Protein AF-A0A2E2XF74-F1 (afdb_monomer_lite)

pLDDT: mean 92.45, std 3.07, range [71.88, 97.12]

Secondary structure (DSSP, 8-state):
---SPPHHHHHHHHHHHHHHHHH--HHHHHHHHTSSSS--HHHHHHHHHTTGGGTTS-GGGTS----HHHHHHHHHHHT-

Structure (mmCIF, N/CA/C/O backbone):
data_AF-A0A2E2XF74-F1
#
_entry.id   AF-A0A2E2XF74-F1
#
loop_
_atom_site.group_PDB
_atom_site.id
_atom_site.type_symbol
_atom_site.label_atom_id
_atom_site.label_alt_id
_atom_site.label_comp_id
_atom_site.label_asym_id
_atom_site.label_entity_id
_atom_site.label_seq_id
_atom_site.pdbx_PDB_ins_code
_atom_site.Cartn_x
_atom_site.Cartn_y
_atom_site.Cartn_z
_atom_site.occupancy
_atom_site.B_iso_or_equiv
_atom_site.auth_seq_id
_atom_site.auth_comp_id
_atom_site.auth_asym_id
_atom_site.auth_atom_id
_atom_site.pdbx_PDB_model_num
ATOM 1 N N . MET A 1 1 ? -7.001 11.135 27.445 1.00 71.88 1 MET A N 1
ATOM 2 C CA . MET A 1 1 ? -7.297 11.016 26.007 1.00 71.88 1 MET A CA 1
ATOM 3 C C . MET A 1 1 ? -6.007 10.585 25.353 1.00 71.88 1 MET A C 1
ATOM 5 O O . MET A 1 1 ? -5.000 11.237 25.603 1.00 71.88 1 MET A O 1
ATOM 9 N N . ASP A 1 2 ? -6.026 9.457 24.659 1.00 85.56 2 ASP A N 1
ATOM 10 C CA . ASP A 1 2 ? -4.866 8.917 23.957 1.00 85.56 2 ASP A CA 1
ATOM 11 C C . ASP A 1 2 ? -5.044 9.202 22.463 1.00 85.56 2 ASP A C 1
ATOM 13 O O . ASP A 1 2 ? -6.129 8.987 21.926 1.00 85.56 2 ASP A O 1
ATOM 17 N N . PHE A 1 3 ? -4.013 9.764 21.839 1.00 88.44 3 PHE A N 1
ATOM 18 C CA . PHE A 1 3 ? -3.988 10.135 20.421 1.00 88.44 3 PHE A CA 1
ATOM 19 C C . PHE A 1 3 ? -2.966 9.303 19.638 1.00 88.44 3 PHE A C 1
ATOM 21 O O . PHE A 1 3 ? -2.628 9.640 18.505 1.00 88.44 3 PHE A O 1
ATOM 28 N N . THR A 1 4 ? -2.416 8.260 20.259 1.00 92.12 4 THR A N 1
ATOM 29 C CA . THR A 1 4 ? -1.487 7.345 19.606 1.00 92.12 4 THR A CA 1
ATOM 30 C C . THR A 1 4 ? -2.236 6.342 18.734 1.00 92.12 4 THR A C 1
ATOM 32 O O . THR A 1 4 ? -3.397 6.015 18.978 1.00 92.12 4 THR A O 1
ATOM 35 N N . PHE A 1 5 ? -1.565 5.872 17.683 1.00 92.56 5 PHE A N 1
ATOM 36 C CA . PHE A 1 5 ? -2.073 4.777 16.866 1.00 92.56 5 PHE A CA 1
ATOM 37 C C . PHE A 1 5 ? -1.992 3.461 17.632 1.00 92.56 5 PHE A C 1
ATOM 39 O O . PHE A 1 5 ? -1.044 3.218 18.385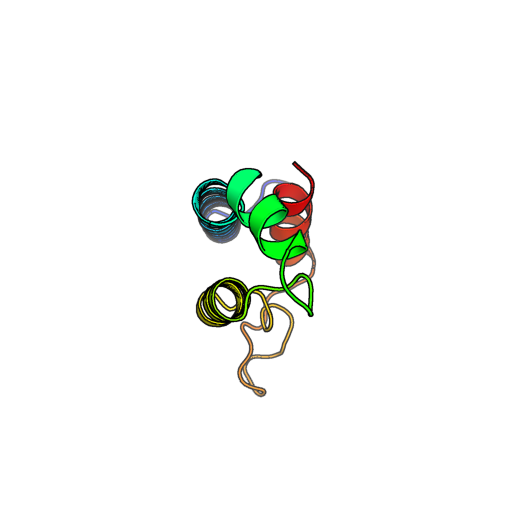 1.00 92.56 5 PHE A O 1
ATOM 46 N N . THR A 1 6 ? -2.966 2.595 17.378 1.00 93.75 6 THR A N 1
ATOM 47 C CA . THR A 1 6 ? -2.975 1.227 17.904 1.00 93.75 6 THR A CA 1
ATOM 48 C C . THR A 1 6 ? -1.784 0.420 17.377 1.00 93.75 6 THR A C 1
ATOM 50 O O . THR A 1 6 ? -1.135 0.796 16.400 1.00 93.75 6 THR A O 1
ATOM 53 N N . GLU A 1 7 ? -1.478 -0.699 18.030 1.00 93.81 7 GLU A N 1
ATOM 54 C CA . GLU A 1 7 ? -0.395 -1.592 17.602 1.00 93.81 7 GLU A CA 1
ATOM 55 C C . GLU A 1 7 ? -0.640 -2.146 16.189 1.00 93.81 7 GLU A C 1
ATOM 57 O O . GLU A 1 7 ? 0.255 -2.084 15.350 1.00 93.81 7 GLU A O 1
ATOM 62 N N . ASP A 1 8 ? -1.874 -2.557 15.884 1.00 90.81 8 ASP A N 1
ATOM 63 C CA . ASP A 1 8 ? -2.262 -3.053 14.555 1.00 90.81 8 ASP A CA 1
ATOM 64 C C . ASP A 1 8 ? -2.067 -1.992 13.464 1.00 90.81 8 ASP A C 1
ATOM 66 O O . ASP A 1 8 ? -1.530 -2.270 12.392 1.00 90.81 8 ASP A O 1
ATOM 70 N N . GLN A 1 9 ? -2.428 -0.743 13.759 1.00 92.31 9 GLN A N 1
ATOM 71 C CA . GLN A 1 9 ? -2.193 0.389 12.864 1.00 92.31 9 GLN A CA 1
ATOM 72 C C . GLN A 1 9 ? -0.702 0.631 12.614 1.00 92.31 9 GLN A C 1
ATOM 74 O O . GLN A 1 9 ? -0.291 0.917 11.488 1.00 92.31 9 GLN A O 1
ATOM 79 N N . GLN A 1 10 ? 0.129 0.503 13.648 1.00 93.44 10 GLN A N 1
ATOM 80 C CA . GLN A 1 10 ? 1.575 0.651 13.502 1.00 93.44 10 GLN A CA 1
ATOM 81 C C . GLN A 1 10 ? 2.186 -0.492 12.686 1.00 93.44 10 GLN A C 1
ATOM 83 O O . GLN A 1 10 ? 3.000 -0.224 11.805 1.00 93.44 10 GLN A O 1
ATOM 88 N N . LEU A 1 11 ? 1.742 -1.732 12.902 1.00 92.19 11 LEU A N 1
ATOM 89 C CA . LEU A 1 11 ? 2.157 -2.891 12.107 1.00 92.19 11 LEU A CA 1
ATOM 90 C C . LEU A 1 11 ? 1.763 -2.747 10.632 1.00 92.19 11 LEU A C 1
ATOM 92 O O . LEU A 1 11 ? 2.563 -3.046 9.742 1.00 92.19 11 LEU A O 1
ATOM 96 N N . PHE A 1 12 ? 0.557 -2.242 10.360 1.00 90.62 12 PHE A N 1
ATOM 97 C CA . PHE A 1 12 ? 0.120 -1.931 9.002 1.00 90.62 12 PHE A CA 1
ATOM 98 C C . PHE A 1 12 ? 1.017 -0.872 8.351 1.00 90.62 12 PHE A C 1
ATOM 100 O O . PHE A 1 12 ? 1.525 -1.090 7.251 1.00 90.62 12 PHE A O 1
ATOM 107 N N . ARG A 1 13 ? 1.278 0.243 9.048 1.00 92.38 13 ARG A N 1
ATOM 108 C CA . ARG A 1 13 ? 2.192 1.293 8.571 1.00 92.38 13 ARG A CA 1
ATOM 109 C C . ARG A 1 13 ? 3.570 0.726 8.239 1.00 92.38 13 ARG A C 1
ATOM 111 O O . ARG A 1 13 ? 4.116 1.052 7.190 1.00 92.38 13 ARG A O 1
ATOM 118 N N . ASP A 1 14 ? 4.133 -0.093 9.122 1.00 94.38 14 ASP A N 1
ATOM 119 C CA . ASP A 1 14 ? 5.477 -0.641 8.940 1.00 94.38 14 ASP A CA 1
ATOM 120 C C . ASP A 1 14 ? 5.526 -1.596 7.734 1.00 94.38 14 ASP A C 1
ATOM 122 O O . ASP A 1 14 ? 6.443 -1.506 6.922 1.00 94.38 14 ASP A O 1
ATOM 126 N N . SER A 1 15 ? 4.476 -2.397 7.523 1.00 92.25 15 SER A N 1
ATOM 127 C CA . SER A 1 15 ? 4.343 -3.257 6.336 1.00 92.25 15 SER A CA 1
ATOM 128 C C . SER A 1 15 ? 4.260 -2.449 5.034 1.00 92.25 15 SER A C 1
ATOM 130 O O . SER A 1 15 ? 4.927 -2.771 4.050 1.00 92.25 15 SER A O 1
ATOM 132 N N . VAL A 1 16 ? 3.467 -1.371 5.024 1.00 93.38 16 VAL A N 1
ATOM 133 C CA . VAL A 1 16 ? 3.358 -0.454 3.876 1.00 93.38 16 VAL A CA 1
ATOM 134 C C . VAL A 1 16 ? 4.698 0.211 3.588 1.00 93.38 16 VAL A C 1
ATOM 136 O O . VAL A 1 16 ? 5.126 0.269 2.437 1.00 93.38 16 VAL A O 1
ATOM 139 N N . LYS A 1 17 ? 5.371 0.704 4.628 1.00 94.69 17 LYS A N 1
ATOM 140 C CA . LYS A 1 17 ? 6.675 1.348 4.508 1.00 94.69 17 LYS A CA 1
ATOM 141 C C . LYS A 1 17 ? 7.700 0.403 3.884 1.00 94.69 17 LYS A C 1
ATOM 143 O O . LYS A 1 17 ? 8.372 0.795 2.932 1.00 94.69 17 LYS A O 1
ATOM 148 N N . ASP A 1 18 ? 7.803 -0.823 4.387 1.00 94.38 18 ASP A N 1
ATOM 149 C CA . ASP A 1 18 ? 8.765 -1.807 3.887 1.00 94.38 18 ASP A CA 1
ATOM 150 C C . ASP A 1 18 ? 8.482 -2.175 2.422 1.00 94.38 18 ASP A C 1
ATOM 152 O O . ASP A 1 18 ? 9.409 -2.242 1.608 1.00 94.38 18 ASP A O 1
ATOM 156 N N . PHE A 1 19 ? 7.205 -2.327 2.054 1.00 94.12 19 PHE A N 1
ATOM 157 C CA . PHE A 1 19 ? 6.792 -2.524 0.664 1.00 94.12 19 PHE A CA 1
ATOM 158 C C . PHE A 1 19 ? 7.208 -1.353 -0.234 1.00 94.12 19 PHE A C 1
ATOM 160 O O . PHE A 1 19 ? 7.872 -1.566 -1.248 1.00 94.12 19 PHE A O 1
ATOM 167 N N . LEU A 1 20 ? 6.868 -0.114 0.141 1.00 92.75 20 LEU A N 1
ATOM 168 C CA . LEU A 1 20 ? 7.193 1.073 -0.655 1.00 92.75 20 LEU A CA 1
ATOM 169 C C . LEU A 1 20 ? 8.708 1.234 -0.834 1.00 92.75 20 LEU A C 1
ATOM 171 O O . LEU A 1 20 ? 9.170 1.516 -1.937 1.00 92.75 20 LEU A O 1
ATOM 175 N N . GLN A 1 21 ? 9.490 1.000 0.222 1.00 92.44 21 GLN A N 1
ATOM 176 C CA . GLN A 1 21 ? 10.951 1.098 0.168 1.00 92.44 21 GLN A CA 1
ATOM 177 C C . GLN A 1 21 ? 11.595 0.024 -0.714 1.00 92.44 21 GLN A C 1
ATOM 179 O O . GLN A 1 21 ? 12.630 0.282 -1.331 1.00 92.44 21 GLN A O 1
ATOM 184 N N . THR A 1 22 ? 10.998 -1.165 -0.770 1.00 92.00 22 THR A N 1
ATOM 185 C CA . THR A 1 22 ? 11.552 -2.304 -1.508 1.00 92.00 22 THR A CA 1
ATOM 186 C C . THR A 1 22 ? 11.128 -2.281 -2.975 1.00 92.00 22 THR A C 1
ATOM 188 O O . THR A 1 22 ? 11.964 -2.407 -3.869 1.00 92.00 22 THR A O 1
ATOM 191 N N . GLU A 1 23 ? 9.837 -2.085 -3.238 1.00 91.56 23 GLU A N 1
ATOM 192 C CA . GLU A 1 23 ? 9.250 -2.293 -4.564 1.00 91.56 23 GLU A CA 1
ATOM 193 C C . GLU A 1 23 ? 9.140 -1.002 -5.387 1.00 91.56 23 GLU A C 1
ATOM 195 O O . GLU A 1 23 ? 9.179 -1.064 -6.621 1.00 91.56 23 GLU A O 1
ATOM 200 N N . ILE A 1 24 ? 9.053 0.168 -4.734 1.00 90.31 24 ILE A N 1
ATOM 201 C CA . ILE A 1 24 ? 8.906 1.485 -5.381 1.00 90.31 24 ILE A CA 1
ATOM 202 C C . ILE A 1 24 ? 10.242 2.238 -5.370 1.00 90.31 24 ILE A C 1
ATOM 204 O O . ILE A 1 24 ? 10.415 3.303 -4.778 1.00 90.31 24 ILE A O 1
ATOM 208 N N . SER A 1 25 ? 11.230 1.677 -6.068 1.00 91.19 25 SER A N 1
ATOM 209 C CA . SER A 1 25 ? 12.528 2.328 -6.247 1.00 91.19 25 SER A CA 1
ATOM 210 C C . SER A 1 25 ? 12.508 3.348 -7.393 1.00 91.19 25 SER A C 1
ATOM 212 O O . SER A 1 25 ? 11.793 3.201 -8.389 1.00 91.19 25 SER A O 1
ATOM 214 N N . ALA A 1 26 ? 13.362 4.374 -7.303 1.00 90.94 26 ALA A N 1
ATOM 215 C CA . ALA A 1 26 ? 13.524 5.356 -8.378 1.00 90.94 26 ALA A CA 1
ATOM 216 C C . ALA A 1 26 ? 13.963 4.713 -9.706 1.00 90.94 26 ALA A C 1
ATOM 218 O O . ALA A 1 26 ? 13.633 5.219 -10.775 1.00 90.94 26 ALA A O 1
ATOM 219 N N . GLU A 1 27 ? 14.711 3.610 -9.647 1.00 91.88 27 GLU A N 1
ATOM 220 C CA . GLU A 1 27 ? 15.103 2.835 -10.824 1.00 91.88 27 GLU A CA 1
ATOM 221 C C . GLU A 1 27 ? 13.888 2.186 -11.493 1.00 91.88 27 GLU A C 1
ATOM 223 O O . GLU A 1 27 ? 13.682 2.389 -12.688 1.00 91.88 27 GLU A O 1
ATOM 228 N N . ARG A 1 28 ? 13.038 1.494 -10.722 1.00 90.81 28 ARG A N 1
ATOM 229 C CA . ARG A 1 28 ? 11.806 0.877 -11.238 1.00 90.81 28 ARG A CA 1
ATOM 230 C C . ARG A 1 28 ? 10.839 1.909 -11.813 1.00 90.81 28 ARG A C 1
ATOM 232 O O . ARG A 1 28 ? 10.280 1.680 -12.881 1.00 90.81 28 ARG A O 1
ATOM 239 N N . ILE A 1 29 ? 10.677 3.055 -11.145 1.00 90.62 29 ILE A N 1
ATOM 240 C CA . ILE A 1 29 ? 9.837 4.153 -11.650 1.00 90.62 29 ILE A CA 1
ATOM 241 C C . ILE A 1 29 ? 10.377 4.676 -12.983 1.00 90.62 29 ILE A C 1
ATOM 243 O O . ILE A 1 29 ? 9.615 4.852 -13.926 1.00 90.62 29 ILE A O 1
ATOM 247 N N . ARG A 1 30 ? 11.689 4.919 -13.092 1.00 92.06 30 ARG A N 1
ATOM 248 C CA . ARG A 1 30 ? 12.278 5.400 -14.351 1.00 92.06 30 ARG A CA 1
ATOM 249 C C . ARG A 1 30 ? 12.135 4.378 -15.470 1.00 92.06 30 ARG A C 1
ATOM 251 O O . ARG A 1 30 ? 11.798 4.766 -16.578 1.00 92.06 30 ARG A O 1
ATOM 258 N N . ALA A 1 31 ? 12.333 3.094 -15.174 1.00 91.19 31 ALA A N 1
ATOM 259 C CA . ALA A 1 31 ? 12.135 2.028 -16.148 1.00 91.19 31 ALA A CA 1
ATOM 260 C C . ALA A 1 31 ? 10.684 1.971 -16.657 1.00 91.19 31 ALA A C 1
ATOM 262 O O . ALA A 1 31 ? 10.455 1.650 -17.821 1.00 91.19 31 ALA A O 1
ATOM 263 N N . SER A 1 32 ? 9.693 2.318 -15.822 1.00 92.00 32 SER A N 1
ATOM 264 C CA . SER A 1 32 ? 8.296 2.340 -16.263 1.00 92.00 32 SER A CA 1
ATOM 265 C C . SER A 1 32 ? 8.022 3.436 -17.295 1.00 92.00 32 SER A C 1
ATOM 267 O O . SER A 1 32 ? 7.148 3.244 -18.137 1.00 92.00 32 SER A O 1
ATOM 269 N N . TRP A 1 33 ? 8.771 4.544 -17.298 1.00 92.75 33 TRP A N 1
ATOM 270 C CA . TRP A 1 33 ? 8.592 5.643 -18.261 1.00 92.75 33 TRP A CA 1
ATOM 271 C C . TRP A 1 33 ? 8.908 5.254 -19.705 1.00 92.75 33 TRP A C 1
ATOM 273 O O . TRP A 1 33 ? 8.386 5.880 -20.623 1.00 92.75 33 TRP A O 1
ATOM 283 N N . ASP A 1 34 ? 9.716 4.213 -19.902 1.00 94.00 34 ASP A N 1
ATOM 284 C CA . ASP A 1 34 ? 10.041 3.682 -21.227 1.00 94.00 34 ASP A CA 1
ATOM 285 C C . ASP A 1 34 ? 8.961 2.716 -21.757 1.00 94.00 34 ASP A C 1
ATOM 287 O O . ASP A 1 34 ? 9.020 2.274 -22.906 1.00 94.00 34 ASP A O 1
ATOM 291 N N . THR A 1 35 ? 7.959 2.378 -20.937 1.00 93.19 35 THR A N 1
ATOM 292 C CA . THR A 1 35 ? 6.815 1.550 -21.346 1.00 93.19 35 THR A CA 1
ATOM 293 C C . THR A 1 35 ? 5.704 2.400 -21.962 1.00 93.19 35 THR A C 1
ATOM 295 O O . THR A 1 35 ? 5.551 3.576 -21.645 1.00 93.19 35 THR A O 1
ATOM 298 N N . GLU A 1 36 ? 4.863 1.790 -22.802 1.00 94.19 36 GLU A N 1
ATOM 299 C CA . GLU A 1 36 ? 3.741 2.485 -23.452 1.00 94.19 36 GLU A CA 1
ATOM 300 C C . GLU A 1 36 ? 2.746 3.094 -22.447 1.00 94.19 36 GLU A C 1
ATOM 302 O O . GLU A 1 36 ? 2.173 4.154 -22.694 1.00 94.19 36 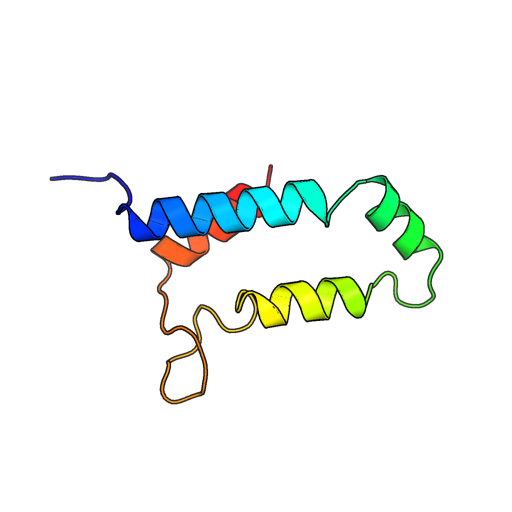GLU A O 1
ATOM 307 N N . THR A 1 37 ? 2.540 2.441 -21.300 1.00 94.06 37 THR A N 1
ATOM 308 C CA . THR A 1 37 ? 1.529 2.842 -20.311 1.00 94.06 37 THR A CA 1
ATOM 309 C C . THR A 1 37 ? 2.096 3.650 -19.147 1.00 94.06 37 THR A C 1
ATOM 311 O O . THR A 1 37 ? 1.323 4.253 -18.398 1.00 94.06 37 THR A O 1
ATOM 314 N N . GLY A 1 38 ? 3.417 3.639 -18.944 1.00 93.00 38 GLY A N 1
ATOM 315 C CA . GLY A 1 38 ? 4.046 4.204 -17.749 1.00 93.00 38 GLY A CA 1
ATOM 316 C C . GLY A 1 38 ? 3.820 3.383 -16.472 1.00 93.00 38 GLY A C 1
ATOM 317 O O . GLY A 1 38 ? 4.201 3.834 -15.388 1.00 93.00 38 GLY A O 1
ATOM 318 N N . ARG A 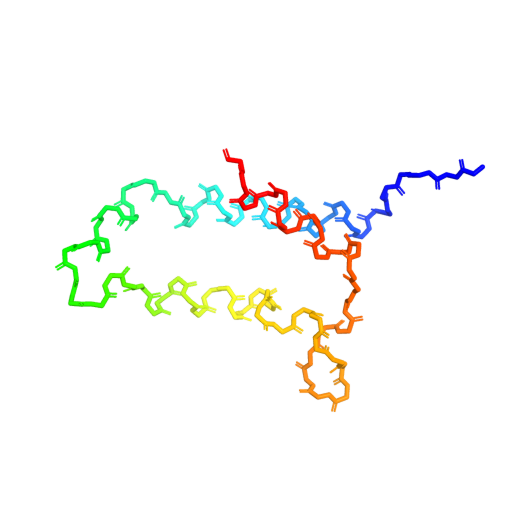1 39 ? 3.170 2.214 -16.564 1.00 90.56 39 ARG A N 1
ATOM 319 C CA . ARG A 1 39 ? 2.685 1.419 -15.424 1.00 90.56 39 ARG A CA 1
ATOM 320 C C . ARG A 1 39 ? 3.308 0.028 -15.404 1.00 90.56 39 ARG A C 1
ATOM 322 O O . ARG A 1 39 ? 3.691 -0.508 -16.435 1.00 90.56 39 ARG A O 1
ATOM 329 N N . SER A 1 40 ? 3.360 -0.556 -14.210 1.00 91.69 40 SER A N 1
ATOM 330 C CA . SER A 1 40 ? 3.765 -1.945 -13.996 1.00 91.69 40 SER A CA 1
ATOM 331 C C . SER A 1 40 ? 2.578 -2.744 -13.463 1.00 91.69 40 SER A C 1
ATOM 333 O O . SER A 1 40 ? 2.116 -2.487 -12.350 1.00 91.69 40 SER A O 1
ATOM 335 N N . ASP A 1 41 ? 2.098 -3.708 -14.253 1.00 92.38 41 ASP A N 1
ATOM 336 C CA . ASP A 1 41 ? 1.034 -4.635 -13.839 1.00 92.38 41 ASP A CA 1
ATOM 337 C C . ASP A 1 41 ? 1.489 -5.517 -12.669 1.00 92.38 41 ASP A C 1
ATOM 339 O O . ASP A 1 41 ? 0.697 -5.847 -11.792 1.00 92.38 41 ASP A O 1
ATOM 343 N N . GLU A 1 42 ? 2.783 -5.842 -12.615 1.00 92.31 42 GLU A N 1
ATOM 344 C CA . GLU A 1 42 ? 3.392 -6.580 -11.507 1.00 92.31 42 GLU A CA 1
ATOM 345 C C . GLU A 1 42 ? 3.302 -5.782 -10.201 1.00 92.31 42 GLU A C 1
ATOM 347 O O . GLU A 1 42 ? 2.793 -6.288 -9.203 1.00 92.31 42 GLU A O 1
ATOM 352 N N . LEU A 1 43 ? 3.718 -4.509 -10.218 1.00 92.12 43 LEU A N 1
ATOM 353 C CA . LEU A 1 43 ? 3.636 -3.633 -9.045 1.00 92.12 43 LEU A CA 1
ATOM 354 C C . LEU A 1 43 ? 2.178 -3.410 -8.623 1.00 92.12 43 LEU A C 1
ATOM 356 O O . LEU A 1 43 ? 1.860 -3.374 -7.435 1.00 92.12 43 LEU A O 1
ATOM 360 N N . TRP A 1 44 ? 1.279 -3.271 -9.601 1.00 92.88 44 TRP A N 1
ATOM 361 C CA . TRP A 1 44 ? -0.148 -3.151 -9.335 1.00 92.88 44 TRP A CA 1
ATOM 362 C C . TRP A 1 44 ? -0.692 -4.388 -8.622 1.00 92.88 44 TRP A C 1
ATOM 364 O O . TRP A 1 44 ? -1.376 -4.257 -7.607 1.00 92.88 44 TRP A O 1
ATOM 374 N N . GLN A 1 45 ? -0.347 -5.581 -9.110 1.00 94.81 45 GLN A N 1
ATOM 375 C CA . GLN A 1 45 ? -0.783 -6.829 -8.499 1.00 94.81 45 GLN A CA 1
ATOM 376 C C . GLN A 1 45 ? -0.239 -6.982 -7.075 1.00 94.81 45 GLN A C 1
ATOM 378 O O . GLN A 1 45 ? -1.001 -7.343 -6.186 1.00 94.81 45 GLN A O 1
ATOM 383 N N . GLN A 1 46 ? 1.016 -6.605 -6.815 1.00 93.69 46 GLN A N 1
ATOM 384 C CA . GLN A 1 46 ? 1.566 -6.617 -5.454 1.00 93.69 46 GLN A CA 1
ATOM 385 C C . GLN A 1 46 ? 0.764 -5.722 -4.490 1.00 93.69 46 GLN A C 1
ATOM 387 O O . GLN A 1 46 ? 0.484 -6.120 -3.360 1.00 93.69 46 GLN A O 1
ATOM 392 N N . MET A 1 47 ? 0.338 -4.530 -4.928 1.00 93.19 47 MET A N 1
ATOM 393 C CA . MET A 1 47 ? -0.512 -3.651 -4.109 1.00 93.19 47 MET A CA 1
ATOM 394 C C . MET A 1 47 ? -1.912 -4.233 -3.869 1.00 93.19 47 MET A C 1
ATOM 396 O O . MET A 1 47 ? -2.497 -4.014 -2.805 1.00 93.19 47 MET A O 1
ATOM 400 N N . VAL A 1 48 ? -2.462 -4.952 -4.852 1.00 93.81 48 VAL A N 1
ATOM 401 C CA . VAL A 1 48 ? -3.736 -5.673 -4.717 1.00 93.81 48 VAL A CA 1
ATOM 402 C C . VAL A 1 48 ? -3.601 -6.825 -3.724 1.00 93.81 48 VAL A C 1
ATOM 404 O O . VAL A 1 48 ? -4.461 -6.966 -2.858 1.00 93.81 48 VAL A O 1
ATOM 407 N N . ASP A 1 49 ? -2.515 -7.594 -3.794 1.00 91.81 49 ASP A N 1
ATOM 408 C CA . ASP A 1 49 ? -2.258 -8.739 -2.913 1.00 91.81 49 ASP A CA 1
ATOM 409 C C . ASP A 1 49 ? -2.039 -8.304 -1.454 1.00 91.81 49 ASP A C 1
ATOM 411 O O . ASP A 1 49 ? -2.450 -9.000 -0.526 1.00 91.81 49 ASP A O 1
ATOM 415 N N . LEU A 1 50 ? -1.470 -7.112 -1.240 1.00 90.12 50 LEU A N 1
ATOM 416 C CA . LEU A 1 50 ? -1.388 -6.456 0.072 1.00 90.12 50 LEU A CA 1
ATOM 417 C C . LEU A 1 50 ? -2.729 -5.868 0.552 1.00 90.12 50 LEU A C 1
ATOM 419 O O . LEU A 1 50 ? -2.822 -5.383 1.678 1.00 90.12 50 LEU A O 1
ATOM 423 N N . GLY A 1 51 ? -3.765 -5.869 -0.289 1.00 91.56 51 GLY A N 1
ATOM 424 C CA . GLY A 1 51 ? -5.099 -5.360 0.033 1.00 91.56 51 GLY A CA 1
ATOM 425 C C . GLY A 1 51 ? -5.226 -3.832 0.029 1.00 91.56 51 GLY A C 1
ATOM 426 O O . GLY A 1 51 ? -6.293 -3.308 0.356 1.00 91.56 51 GLY A O 1
ATOM 427 N N . LEU A 1 52 ? -4.191 -3.099 -0.399 1.00 92.31 52 LEU A N 1
ATOM 428 C CA . LEU A 1 52 ? -4.170 -1.628 -0.383 1.00 92.31 52 LEU A CA 1
ATOM 429 C C . LEU A 1 52 ? -5.292 -1.028 -1.238 1.00 92.31 52 LEU A C 1
ATOM 431 O O . LEU A 1 52 ? -5.896 -0.023 -0.873 1.00 92.31 52 LEU A O 1
ATOM 435 N N . MET A 1 53 ? -5.616 -1.677 -2.359 1.00 93.44 53 MET A N 1
ATOM 436 C CA . MET A 1 53 ? -6.656 -1.215 -3.286 1.00 93.44 53 MET A CA 1
ATOM 437 C C . MET A 1 53 ? -8.087 -1.457 -2.782 1.00 93.44 53 MET A C 1
ATOM 439 O O . MET A 1 53 ? -9.027 -0.875 -3.320 1.00 93.44 53 MET A O 1
ATOM 443 N N . ALA A 1 54 ? -8.267 -2.291 -1.755 1.00 95.06 54 ALA A N 1
ATOM 444 C CA . ALA A 1 54 ? -9.572 -2.645 -1.195 1.00 95.06 54 ALA A CA 1
ATOM 445 C C . ALA A 1 54 ? -9.696 -2.279 0.294 1.00 95.06 54 ALA A C 1
ATOM 447 O O . ALA A 1 54 ? -10.633 -2.716 0.965 1.00 95.06 54 ALA A O 1
ATOM 448 N N . MET A 1 55 ? -8.773 -1.468 0.823 1.00 94.81 55 MET A N 1
ATOM 449 C CA . MET A 1 55 ? -8.663 -1.260 2.265 1.00 94.81 55 MET A CA 1
ATOM 450 C C . MET A 1 55 ? -9.922 -0.631 2.885 1.00 94.81 55 MET A C 1
ATOM 452 O O . MET A 1 55 ? -10.41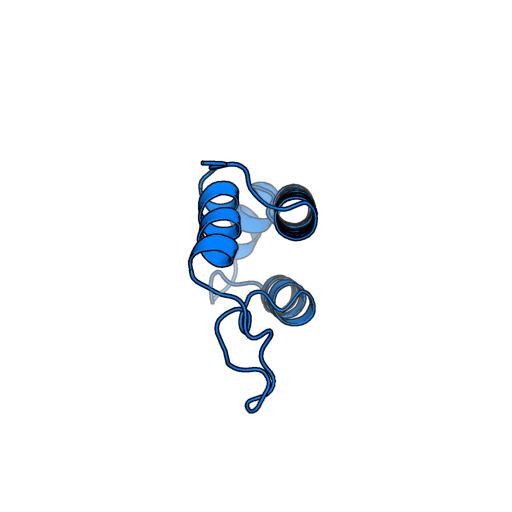9 -1.116 3.893 1.00 94.81 55 MET A O 1
ATOM 456 N N . LEU A 1 56 ? -10.492 0.389 2.234 1.00 95.56 56 LEU A N 1
ATOM 457 C CA . LEU A 1 56 ? -11.697 1.096 2.698 1.00 95.56 56 LEU A CA 1
ATOM 458 C C . LEU A 1 56 ? -13.003 0.428 2.244 1.00 95.56 56 LEU A C 1
ATOM 460 O O . LEU A 1 56 ? -14.096 0.922 2.522 1.00 95.56 56 LEU A O 1
ATOM 464 N N . VAL A 1 57 ? -12.910 -0.667 1.488 1.00 96.12 57 VAL A N 1
ATOM 465 C CA . VAL A 1 57 ? -14.088 -1.387 1.008 1.00 96.12 57 VAL A CA 1
ATOM 466 C C . VAL A 1 57 ? -14.621 -2.254 2.156 1.00 96.12 57 VAL A C 1
ATOM 468 O O . VAL A 1 57 ? -13.831 -2.932 2.813 1.00 96.12 57 VAL A O 1
ATOM 471 N N . PRO A 1 58 ? -15.941 -2.273 2.422 1.00 96.62 58 PRO A N 1
ATOM 472 C CA . PRO A 1 58 ? -16.506 -3.131 3.459 1.00 96.62 58 PRO A CA 1
ATOM 473 C C . PRO A 1 58 ? -16.199 -4.615 3.223 1.00 96.62 58 PRO A C 1
ATOM 475 O O . PRO A 1 58 ? -16.259 -5.092 2.088 1.00 96.62 58 PRO A O 1
ATOM 478 N N . GLU A 1 59 ? -15.983 -5.375 4.298 1.00 94.69 59 GLU A N 1
ATOM 479 C CA . GLU A 1 59 ? -15.715 -6.823 4.226 1.00 94.69 59 GLU A CA 1
ATOM 480 C C . GLU A 1 59 ? -16.813 -7.598 3.483 1.00 94.69 59 GLU A C 1
ATOM 482 O O . GLU A 1 59 ? -16.532 -8.516 2.716 1.00 94.69 59 GLU A O 1
ATOM 487 N N . ALA A 1 60 ? -18.076 -7.174 3.622 1.00 97.12 60 ALA A N 1
ATOM 488 C CA . ALA A 1 60 ? -19.214 -7.761 2.908 1.00 97.12 60 ALA A CA 1
ATOM 489 C C . ALA A 1 60 ? -19.100 -7.674 1.371 1.00 97.12 60 ALA A C 1
ATOM 491 O O . ALA A 1 60 ? -19.837 -8.354 0.660 1.00 97.12 60 ALA A O 1
ATOM 492 N N . GLN A 1 61 ? -18.203 -6.829 0.860 1.00 96.50 61 GLN A N 1
ATOM 493 C CA . GLN A 1 61 ? -17.910 -6.649 -0.562 1.00 96.50 61 GLN A CA 1
ATOM 494 C C . GLN A 1 61 ? -16.511 -7.174 -0.935 1.00 96.50 61 GLN A C 1
ATOM 496 O O . GLN A 1 61 ? -16.054 -6.940 -2.051 1.00 96.50 61 GLN A O 1
ATOM 501 N N . GLY A 1 62 ? -15.837 -7.887 -0.025 1.00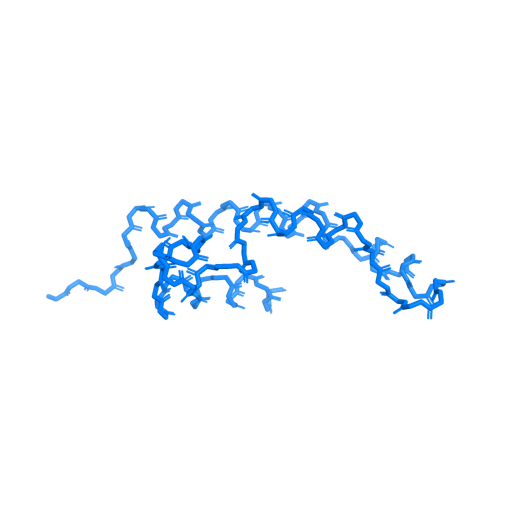 92.38 62 GLY A N 1
ATOM 502 C CA . GLY A 1 62 ? -14.500 -8.448 -0.235 1.00 92.38 62 GLY A CA 1
ATOM 503 C C . GLY A 1 62 ? -13.344 -7.486 0.053 1.00 92.38 62 GLY A C 1
ATOM 504 O O . GLY A 1 62 ? -12.237 -7.732 -0.416 1.00 92.38 62 GLY A O 1
ATOM 505 N N . GLY A 1 63 ? -13.590 -6.390 0.778 1.00 93.94 63 GLY A N 1
ATOM 506 C CA . GLY A 1 63 ? -12.544 -5.470 1.230 1.00 93.94 63 GLY A CA 1
ATOM 507 C C . GLY A 1 63 ? -12.036 -5.748 2.643 1.00 93.94 63 GLY A C 1
ATOM 508 O O . GLY A 1 63 ? -12.414 -6.742 3.259 1.00 93.94 63 GLY A O 1
ATOM 509 N N . LEU A 1 64 ? -11.193 -4.849 3.160 1.00 91.69 64 LEU A N 1
ATOM 510 C CA . LEU A 1 64 ? -10.608 -4.976 4.504 1.00 91.69 64 LEU A CA 1
ATOM 511 C C . LEU A 1 64 ? -11.407 -4.261 5.603 1.00 91.69 64 LEU A C 1
ATOM 513 O O . LEU A 1 64 ? -11.061 -4.383 6.772 1.00 91.69 64 LEU A O 1
ATOM 517 N N . GLY A 1 65 ? -12.440 -3.487 5.255 1.00 93.31 65 GLY A N 1
ATOM 518 C CA . GLY A 1 65 ? -13.273 -2.778 6.231 1.00 93.31 65 GLY A CA 1
ATOM 519 C C . GLY A 1 65 ? -12.525 -1.751 7.090 1.00 93.31 65 GLY A C 1
ATOM 520 O O . GLY A 1 65 ? -13.031 -1.370 8.146 1.00 93.31 65 GLY A O 1
ATOM 521 N N . MET A 1 66 ? -11.341 -1.308 6.657 1.00 93.06 66 MET A N 1
ATOM 522 C CA . MET A 1 66 ? -10.542 -0.302 7.354 1.00 93.06 66 MET A CA 1
ATOM 523 C C . MET A 1 66 ? -11.180 1.084 7.242 1.00 93.06 66 MET A C 1
ATOM 525 O O . MET A 1 66 ? -12.036 1.335 6.387 1.00 93.06 66 MET A O 1
ATOM 529 N N . ASN A 1 67 ? -10.747 2.001 8.104 1.00 93.38 67 ASN A N 1
ATOM 530 C CA . ASN A 1 67 ? -11.279 3.359 8.165 1.00 93.38 67 ASN A CA 1
ATOM 531 C C . ASN A 1 67 ? -10.256 4.418 7.717 1.00 93.38 67 ASN A C 1
ATOM 533 O O . ASN A 1 67 ? -9.121 4.136 7.327 1.00 93.38 67 ASN A O 1
ATOM 537 N N . GLU A 1 68 ? -10.675 5.678 7.769 1.00 93.00 68 GLU A N 1
ATOM 538 C CA . GLU A 1 68 ? -9.883 6.842 7.384 1.00 93.00 68 GLU A CA 1
ATOM 539 C C . GLU A 1 68 ? -8.584 7.031 8.189 1.00 93.00 68 GLU A C 1
ATOM 541 O O . GLU A 1 68 ? -7.611 7.554 7.643 1.00 93.00 68 GLU A O 1
ATOM 546 N N . LEU A 1 69 ? -8.533 6.599 9.455 1.00 91.81 69 LEU A N 1
ATOM 547 C CA . LEU A 1 69 ? -7.316 6.661 10.270 1.00 91.81 69 LEU A CA 1
ATOM 548 C C . LEU A 1 69 ? -6.284 5.641 9.795 1.00 91.81 69 LEU A C 1
ATOM 550 O O . LEU A 1 69 ? -5.100 5.959 9.742 1.00 91.81 69 LEU A O 1
ATOM 554 N N . ASP A 1 70 ? -6.720 4.448 9.396 1.00 92.12 70 ASP A N 1
ATOM 555 C CA . ASP A 1 70 ? -5.825 3.438 8.825 1.00 92.12 70 ASP A CA 1
ATOM 556 C C . ASP A 1 70 ? -5.296 3.911 7.459 1.00 92.12 70 ASP A C 1
ATOM 558 O O . ASP A 1 70 ? -4.102 3.813 7.164 1.00 92.12 70 ASP A O 1
ATOM 562 N N . PHE A 1 71 ? -6.163 4.529 6.646 1.00 94.50 71 PHE A N 1
ATOM 563 C CA . PHE A 1 71 ? -5.781 5.125 5.362 1.00 94.50 71 PHE A CA 1
ATOM 564 C C . PHE A 1 71 ? -4.754 6.250 5.501 1.00 94.50 71 PHE A C 1
ATOM 566 O O . PHE A 1 71 ? -3.849 6.354 4.670 1.00 94.50 71 PHE A O 1
ATOM 573 N N . VAL A 1 72 ? -4.845 7.082 6.545 1.00 94.94 72 VAL A N 1
ATOM 574 C CA . VAL A 1 72 ? -3.894 8.190 6.717 1.00 94.94 72 VAL A CA 1
ATOM 575 C C . VAL A 1 72 ? -2.457 7.687 6.848 1.00 94.94 72 VAL A C 1
ATOM 577 O O . VAL A 1 72 ? -1.539 8.348 6.371 1.00 94.94 72 VAL A O 1
ATOM 580 N N . LEU A 1 73 ? -2.254 6.505 7.436 1.00 93.88 73 LEU A N 1
ATOM 581 C CA . LEU A 1 73 ? -0.930 5.904 7.581 1.00 93.88 73 LEU A CA 1
ATOM 582 C C . LEU A 1 73 ? -0.342 5.508 6.225 1.00 93.88 73 LEU A C 1
ATOM 584 O O . LEU A 1 73 ? 0.807 5.844 5.946 1.00 93.88 73 LEU A O 1
ATOM 588 N N . LEU A 1 74 ? -1.148 4.893 5.354 1.00 94.19 74 LEU A N 1
ATOM 589 C CA . LEU A 1 74 ? -0.758 4.610 3.970 1.00 94.19 74 LEU A CA 1
ATOM 590 C C . LEU A 1 74 ? -0.421 5.900 3.209 1.00 94.19 74 LEU A C 1
ATOM 592 O O . LEU A 1 74 ? 0.604 5.973 2.529 1.00 94.19 74 LEU A O 1
ATOM 596 N N . ALA A 1 75 ? -1.268 6.925 3.329 1.00 94.12 75 ALA A N 1
ATOM 597 C CA . ALA A 1 75 ? -1.083 8.193 2.629 1.00 94.12 75 ALA A CA 1
ATOM 598 C C . ALA A 1 75 ? 0.196 8.924 3.069 1.00 94.12 75 ALA A C 1
ATOM 600 O O . ALA A 1 75 ? 0.909 9.473 2.230 1.00 94.12 75 ALA A O 1
ATOM 601 N N . VAL A 1 76 ? 0.508 8.908 4.370 1.00 93.81 76 VAL A N 1
ATOM 602 C CA . VAL A 1 76 ? 1.740 9.497 4.915 1.00 93.81 76 VAL A CA 1
ATOM 603 C C . VAL A 1 76 ? 2.971 8.775 4.381 1.00 93.81 76 VAL A C 1
ATOM 605 O O . VAL A 1 76 ? 3.886 9.442 3.906 1.00 93.81 76 VAL A O 1
ATOM 608 N N . GLU A 1 77 ? 3.000 7.441 4.421 1.00 93.75 77 GLU A N 1
ATOM 609 C CA . GLU A 1 77 ? 4.157 6.682 3.932 1.00 93.75 77 GLU A CA 1
ATO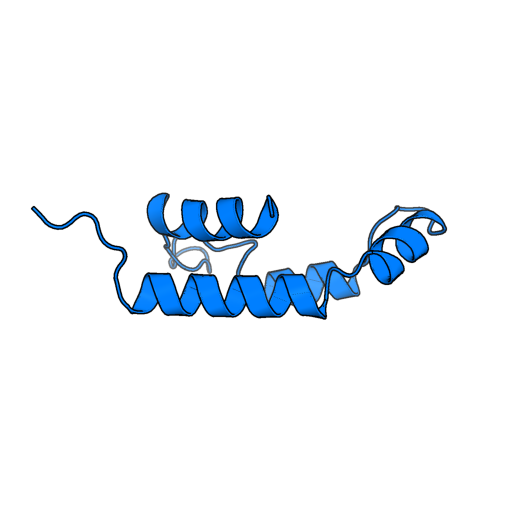M 610 C C . GLU A 1 77 ? 4.335 6.815 2.412 1.00 93.75 77 GLU A C 1
ATOM 612 O O . GLU A 1 77 ? 5.463 6.897 1.938 1.00 93.75 77 GLU A O 1
ATOM 617 N N . SER A 1 78 ? 3.242 6.956 1.656 1.00 91.50 78 SER A N 1
ATOM 618 C CA . SER A 1 78 ? 3.285 7.203 0.204 1.00 91.50 78 SER A CA 1
ATOM 619 C C . SER A 1 78 ? 3.828 8.588 -0.176 1.00 91.50 78 SER A C 1
ATOM 621 O O . SER A 1 78 ? 4.219 8.797 -1.321 1.00 91.50 78 SER A O 1
ATOM 623 N N . GLY A 1 79 ? 3.805 9.554 0.749 1.00 88.38 79 GLY A N 1
ATOM 624 C CA . GLY A 1 79 ? 4.270 10.926 0.523 1.00 88.38 79 GLY A CA 1
ATOM 625 C C . GLY A 1 79 ? 5.705 11.209 0.978 1.00 88.38 79 GLY A C 1
ATOM 626 O O . GLY A 1 79 ? 6.136 12.360 0.881 1.00 88.38 79 GLY A O 1
ATOM 627 N N . ARG A 1 80 ? 6.411 10.211 1.523 1.00 85.38 80 ARG A N 1
ATOM 628 C CA . ARG A 1 80 ? 7.807 10.329 1.976 1.00 85.38 80 ARG A CA 1
ATOM 629 C C . ARG A 1 80 ? 8.795 10.224 0.821 1.00 85.38 80 ARG A C 1
ATOM 631 O O . ARG A 1 80 ? 9.815 10.946 0.903 1.00 85.38 80 ARG A O 1
#

Radius of gyration: 14.54 Å; chains: 1; bounding box: 34×20×50 Å

Sequence (80 aa):
MDFTFTEDQQLFRDSVKDFLQTEISAERIRASWDTETGRSDELWQQMVDLGLMAMLVPEAQGGLGMNELDFVLLAVESGR

Foldseek 3Di:
DDPDDDPVLVVLLVVLLVLCVPPVDPVVQVVLVPDPVSDDPVNVVVCVVSQVVQACPCVVVVHVVHDPVSVVSNVVSVVD